Protein AF-A0A2M6WN94-F1 (afdb_monomer_lite)

Structure (mmCIF, N/CA/C/O backbone):
data_AF-A0A2M6WN94-F1
#
_entry.id   AF-A0A2M6WN94-F1
#
loop_
_atom_site.group_PDB
_atom_site.id
_atom_site.type_symbol
_atom_site.label_atom_id
_atom_site.label_alt_id
_atom_site.label_comp_id
_atom_site.label_asym_id
_atom_site.label_entity_id
_atom_site.label_seq_id
_atom_site.pdbx_PDB_ins_code
_atom_site.Cartn_x
_atom_site.Cartn_y
_atom_site.Cartn_z
_atom_site.occupancy
_atom_site.B_iso_or_equiv
_atom_site.auth_seq_id
_atom_site.auth_comp_id
_atom_site.auth_asym_id
_atom_site.auth_atom_id
_atom_site.pdbx_PDB_model_num
ATOM 1 N N . MET A 1 1 ? 0.236 12.995 32.485 1.00 38.12 1 MET A N 1
ATOM 2 C CA . MET A 1 1 ? -0.771 13.084 31.408 1.00 38.12 1 MET A CA 1
ATOM 3 C C . MET A 1 1 ? -1.121 11.662 31.013 1.00 38.12 1 MET A C 1
ATOM 5 O O . MET A 1 1 ? -0.239 10.952 30.550 1.00 38.12 1 MET A O 1
ATOM 9 N N . VAL A 1 2 ? -2.329 11.191 31.331 1.00 38.91 2 VAL A N 1
ATOM 10 C CA . VAL A 1 2 ? -2.727 9.808 31.032 1.00 38.91 2 VAL A CA 1
ATOM 11 C C . VAL A 1 2 ? -2.989 9.742 29.533 1.00 38.91 2 VAL A C 1
ATOM 13 O O . VAL A 1 2 ? -4.051 10.145 29.064 1.00 38.91 2 VAL A O 1
ATOM 16 N N . ILE A 1 3 ? -1.990 9.305 28.769 1.00 52.94 3 ILE A N 1
ATOM 17 C CA . ILE A 1 3 ? -2.221 8.779 27.424 1.00 52.94 3 ILE A CA 1
ATOM 18 C C . ILE A 1 3 ? -3.212 7.642 27.614 1.00 52.94 3 ILE A C 1
ATOM 20 O O . ILE A 1 3 ? -2.913 6.625 28.232 1.00 52.94 3 ILE A O 1
ATOM 24 N N . ASN A 1 4 ? -4.448 7.908 27.221 1.00 66.62 4 ASN A N 1
ATOM 25 C CA . ASN A 1 4 ? -5.568 7.012 27.395 1.00 66.62 4 ASN A CA 1
ATOM 26 C C . ASN A 1 4 ? -5.286 5.782 26.534 1.00 66.62 4 ASN A C 1
ATOM 28 O O . ASN A 1 4 ? -5.614 5.814 25.351 1.00 66.62 4 ASN A O 1
ATOM 32 N N . ASP A 1 5 ? -4.682 4.741 27.115 1.00 85.62 5 ASP A N 1
ATOM 33 C CA . ASP A 1 5 ? -4.256 3.539 26.392 1.00 85.62 5 ASP A CA 1
ATOM 34 C C . ASP A 1 5 ? -5.388 3.090 25.451 1.00 85.62 5 ASP A C 1
ATOM 36 O O . ASP A 1 5 ? -6.513 2.841 25.913 1.00 85.62 5 ASP A O 1
ATOM 40 N N . PRO A 1 6 ? -5.177 3.145 24.125 1.00 88.88 6 PRO A N 1
ATOM 41 C CA . PRO A 1 6 ? -6.219 2.813 23.172 1.00 88.88 6 PRO A CA 1
ATOM 42 C C . PRO A 1 6 ? -6.424 1.300 23.083 1.00 88.88 6 PRO A C 1
ATOM 44 O O . PRO A 1 6 ? -7.468 0.875 22.588 1.00 88.88 6 PRO A O 1
ATOM 47 N N . ILE A 1 7 ? -5.479 0.485 23.565 1.00 92.56 7 ILE A N 1
ATOM 48 C CA . ILE A 1 7 ? -5.559 -0.973 23.499 1.00 92.56 7 ILE A CA 1
ATOM 49 C C . ILE A 1 7 ? -6.814 -1.459 24.237 1.00 92.56 7 ILE A C 1
ATOM 51 O O . ILE A 1 7 ? -7.157 -1.016 25.329 1.00 92.56 7 ILE A O 1
ATOM 55 N N . GLY A 1 8 ? -7.555 -2.367 23.601 1.00 92.75 8 GLY A N 1
ATOM 56 C CA . GLY A 1 8 ? -8.806 -2.911 24.128 1.00 92.75 8 GLY A CA 1
ATOM 57 C C . GLY A 1 8 ? -10.039 -2.038 23.889 1.00 92.75 8 GLY A C 1
ATOM 58 O O . GLY A 1 8 ? -11.156 -2.558 23.955 1.00 92.75 8 GLY A O 1
ATOM 59 N N . LYS A 1 9 ? -9.874 -0.758 23.538 1.00 93.12 9 LYS A N 1
ATOM 60 C CA . LYS A 1 9 ? -11.000 0.121 23.202 1.00 93.12 9 LYS A CA 1
ATOM 61 C C . LYS A 1 9 ? -11.562 -0.210 21.821 1.00 93.12 9 LYS A C 1
ATOM 63 O O . LYS A 1 9 ? -10.890 -0.787 20.963 1.00 93.12 9 LYS A O 1
ATOM 68 N N . SER A 1 10 ? -12.831 0.141 21.625 1.00 93.31 10 SER A N 1
ATOM 69 C CA . SER A 1 10 ? -13.516 -0.026 20.345 1.00 93.31 10 SER A CA 1
ATOM 70 C C . SER A 1 10 ? -13.510 1.272 19.548 1.00 93.31 10 SER A C 1
ATOM 72 O O . SER A 1 10 ? -13.873 2.320 20.075 1.00 93.31 10 SER A O 1
ATOM 74 N N . ILE A 1 11 ? -13.173 1.176 18.268 1.00 91.88 11 ILE A N 1
ATOM 75 C CA . ILE A 1 11 ? -13.300 2.248 17.280 1.00 91.88 11 ILE A CA 1
ATOM 76 C C . ILE A 1 11 ? -14.331 1.847 16.226 1.00 91.88 11 ILE A C 1
ATOM 78 O O . ILE A 1 11 ? -14.539 0.660 15.966 1.00 91.88 11 ILE A O 1
ATOM 82 N N . THR A 1 12 ? -14.987 2.827 15.612 1.00 91.25 12 THR A N 1
ATOM 83 C CA . THR A 1 12 ? -15.940 2.575 14.523 1.00 91.25 12 THR A CA 1
ATOM 84 C C . THR A 1 12 ? -15.322 3.020 13.207 1.00 91.25 12 THR A C 1
ATOM 86 O O . THR A 1 12 ? -14.994 4.191 13.047 1.00 91.25 12 THR A O 1
ATOM 89 N N . LEU A 1 13 ? -15.180 2.091 12.263 1.00 89.25 13 LEU A N 1
ATOM 90 C CA . LEU A 1 13 ? -14.760 2.376 10.892 1.00 89.25 13 LEU A CA 1
ATOM 91 C C . LEU A 1 13 ? -15.968 2.180 9.973 1.00 89.25 13 LEU A C 1
ATOM 93 O O . LEU A 1 13 ? -16.509 1.074 9.861 1.00 89.25 13 LEU A O 1
ATOM 97 N N . ARG A 1 14 ? -16.417 3.264 9.330 1.00 86.06 14 ARG A N 1
ATOM 98 C CA . ARG A 1 14 ? -17.702 3.337 8.608 1.00 86.06 14 ARG A CA 1
ATOM 99 C C . ARG A 1 14 ? -18.878 2.883 9.489 1.00 86.06 14 A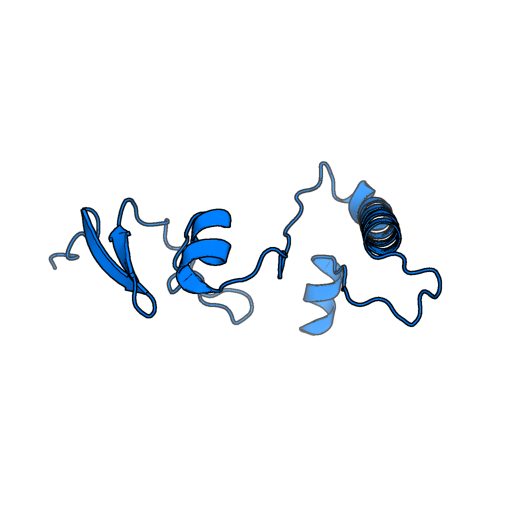RG A C 1
ATOM 101 O O . ARG A 1 14 ? -19.342 3.644 10.324 1.00 86.06 14 ARG A O 1
ATOM 108 N N . LYS A 1 15 ? -19.359 1.650 9.301 1.00 87.06 15 LYS A N 1
ATOM 109 C CA . LYS A 1 15 ? -20.499 1.055 10.027 1.00 87.06 15 LYS A CA 1
ATOM 110 C C . LYS A 1 15 ? -20.099 -0.135 10.911 1.00 87.06 15 LYS A C 1
ATOM 112 O O . LYS A 1 15 ? -20.961 -0.769 11.507 1.00 87.06 15 LYS A O 1
ATOM 117 N N . SER A 1 16 ? -18.806 -0.459 10.983 1.00 89.75 16 SER A N 1
ATOM 118 C CA . SER A 1 16 ? -18.291 -1.637 11.689 1.00 89.75 16 SER A CA 1
ATOM 119 C C . SER A 1 16 ? -17.456 -1.237 12.904 1.00 89.75 16 SER A C 1
ATOM 121 O O . SER A 1 16 ? -16.625 -0.333 12.821 1.00 89.75 16 SER A O 1
ATOM 123 N N . LYS A 1 17 ? -17.652 -1.931 14.031 1.00 93.31 17 LYS A N 1
ATOM 124 C CA . LYS A 1 17 ? -16.835 -1.764 15.242 1.00 93.31 17 LYS A CA 1
ATOM 125 C C . LYS A 1 17 ? -15.610 -2.676 15.202 1.00 93.31 17 LYS A C 1
ATOM 127 O O . LYS A 1 17 ? -15.726 -3.858 14.880 1.00 93.31 17 LYS A O 1
ATOM 132 N N . PHE A 1 18 ? -14.460 -2.132 15.582 1.00 93.81 18 PHE A N 1
ATOM 133 C CA . PHE A 1 18 ? -13.177 -2.825 15.674 1.00 93.81 18 PHE A CA 1
ATOM 134 C C . PHE A 1 18 ? -12.557 -2.595 17.043 1.00 93.81 18 PHE A C 1
ATOM 136 O O . PHE A 1 18 ? -12.669 -1.507 17.597 1.00 93.81 18 PHE A O 1
ATOM 143 N N . LYS A 1 19 ? -11.879 -3.610 17.576 1.00 94.81 19 LYS A N 1
ATOM 144 C CA . LYS A 1 19 ? -11.100 -3.502 18.810 1.00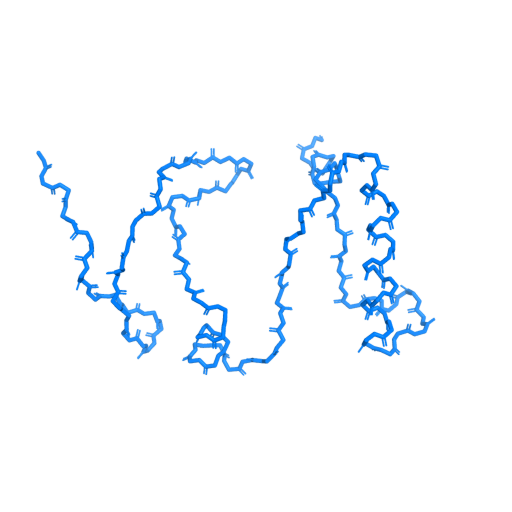 94.81 19 LYS A CA 1
ATOM 145 C C . LYS A 1 19 ? -9.649 -3.181 18.468 1.00 94.81 19 LYS A C 1
ATOM 147 O O . LYS A 1 19 ? -9.055 -3.856 17.628 1.00 94.81 19 LYS A O 1
ATOM 152 N N . VAL A 1 20 ? -9.076 -2.196 19.148 1.00 95.06 20 VAL A N 1
ATOM 153 C CA . VAL A 1 20 ? -7.648 -1.879 19.050 1.00 95.06 20 VAL A CA 1
ATOM 154 C C . VAL A 1 20 ? -6.847 -2.967 19.770 1.00 95.06 20 VAL A C 1
ATOM 156 O O . VAL A 1 20 ? -7.119 -3.279 20.931 1.00 95.06 20 VAL A O 1
ATOM 159 N N . ILE A 1 21 ? -5.871 -3.562 19.082 1.00 94.81 21 ILE A N 1
ATOM 160 C CA . ILE A 1 21 ? -5.021 -4.643 19.621 1.00 94.81 21 ILE A CA 1
ATOM 161 C C . ILE A 1 21 ? -3.562 -4.225 19.835 1.00 94.81 21 ILE A C 1
ATOM 163 O O . ILE A 1 21 ? -2.792 -4.989 20.404 1.00 94.81 21 ILE A O 1
ATOM 167 N N . GLY A 1 22 ? -3.180 -3.033 19.383 1.00 93.00 22 GLY A N 1
ATOM 168 C CA . GLY A 1 22 ? -1.822 -2.519 19.495 1.00 93.00 22 GLY A CA 1
ATOM 169 C C . GLY A 1 22 ? -1.713 -1.106 18.935 1.00 93.00 22 GLY A C 1
ATOM 170 O O . GLY A 1 22 ? -2.633 -0.621 18.274 1.00 93.00 22 GLY A O 1
ATOM 171 N N . VAL A 1 23 ? -0.580 -0.467 19.212 1.00 92.12 23 VAL A N 1
ATOM 172 C CA . 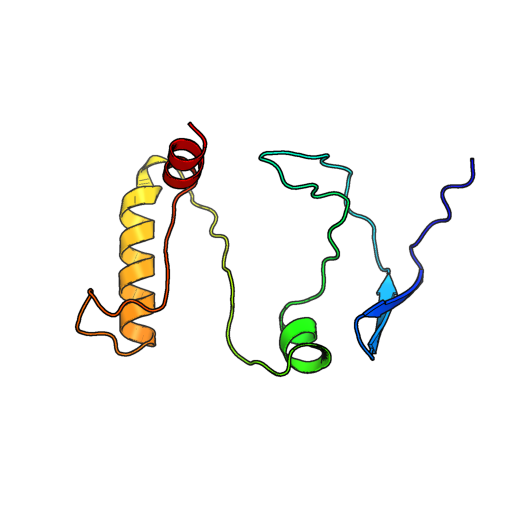VAL A 1 23 ? -0.231 0.875 18.735 1.00 92.12 23 VAL A CA 1
ATOM 173 C C . VAL A 1 23 ? 1.130 0.784 18.061 1.00 92.12 23 VAL A C 1
ATOM 175 O O . VAL A 1 23 ? 2.059 0.193 18.614 1.00 92.12 23 VAL A O 1
ATOM 178 N N . ALA A 1 24 ? 1.237 1.318 16.846 1.00 90.56 24 ALA A N 1
ATOM 179 C CA . ALA A 1 24 ? 2.508 1.379 16.139 1.00 90.56 24 ALA A CA 1
ATOM 180 C C . ALA A 1 24 ? 3.447 2.388 16.819 1.00 90.56 24 ALA A C 1
ATOM 182 O O . ALA A 1 24 ? 3.003 3.355 17.436 1.00 90.56 24 ALA A O 1
ATOM 183 N N . LYS A 1 25 ? 4.759 2.173 16.699 1.00 89.56 25 LYS A N 1
ATOM 184 C CA . LYS A 1 25 ? 5.739 3.170 17.137 1.00 89.56 25 LYS A CA 1
ATOM 185 C C . LYS A 1 25 ? 5.598 4.425 16.272 1.00 89.56 25 LYS A C 1
ATOM 187 O O . LYS A 1 25 ? 5.535 4.304 15.052 1.00 89.56 25 LYS A O 1
ATOM 192 N N . THR A 1 26 ? 5.631 5.591 16.913 1.00 86.94 26 THR A N 1
ATOM 193 C CA . THR A 1 26 ? 5.669 6.901 16.255 1.00 86.94 26 THR A CA 1
ATOM 194 C C . THR A 1 26 ? 6.778 6.945 15.208 1.00 86.94 26 THR A C 1
ATOM 196 O O . THR A 1 26 ? 7.936 6.613 15.500 1.00 86.94 26 THR A O 1
ATOM 199 N N . LYS A 1 27 ? 6.410 7.343 13.993 1.00 82.56 27 LYS A N 1
ATOM 200 C CA . LYS A 1 27 ? 7.312 7.507 12.852 1.00 82.56 27 LYS A CA 1
ATOM 201 C C . LYS A 1 27 ? 7.394 8.973 12.410 1.00 82.56 27 LYS A C 1
ATOM 203 O O . LYS A 1 27 ? 8.425 9.353 11.858 1.00 82.56 27 LYS A O 1
ATOM 208 N N . GLY A 1 28 ? 6.379 9.785 12.715 1.00 78.75 28 GLY A N 1
ATOM 209 C CA . GLY A 1 28 ? 6.293 11.191 12.332 1.00 78.75 28 GLY A CA 1
ATOM 210 C C . GLY A 1 28 ? 5.968 11.401 10.852 1.00 78.75 28 GLY A C 1
ATOM 211 O O . GLY A 1 28 ? 5.903 10.460 10.053 1.00 78.75 28 GLY A O 1
ATOM 212 N N . ALA A 1 29 ? 5.796 12.668 10.476 1.00 81.88 29 ALA A N 1
ATOM 213 C CA . ALA A 1 29 ? 5.547 13.053 9.097 1.00 81.88 29 ALA A CA 1
ATOM 214 C C . ALA A 1 29 ? 6.817 12.940 8.237 1.00 81.88 29 ALA A C 1
ATOM 216 O O . ALA A 1 29 ? 7.889 13.427 8.596 1.00 81.88 29 ALA A O 1
ATOM 217 N N . THR A 1 30 ? 6.715 12.294 7.079 1.00 75.69 30 THR A N 1
ATOM 218 C CA . THR A 1 30 ? 7.805 12.169 6.100 1.00 75.69 30 THR A CA 1
ATOM 219 C C . THR A 1 30 ? 7.218 12.217 4.695 1.00 75.69 30 THR A C 1
ATOM 221 O O . THR A 1 30 ? 6.180 11.613 4.441 1.00 75.69 30 THR A O 1
ATOM 224 N N . MET A 1 31 ? 7.879 12.923 3.769 1.00 71.94 31 MET A N 1
ATOM 225 C CA . MET A 1 31 ? 7.447 13.028 2.362 1.00 71.94 31 MET A CA 1
ATOM 226 C C . MET A 1 31 ? 5.997 13.535 2.215 1.00 71.94 31 MET A C 1
ATOM 228 O O . MET A 1 31 ? 5.241 13.049 1.381 1.00 71.94 31 MET A O 1
ATOM 232 N N . GLY A 1 32 ? 5.588 14.476 3.077 1.00 72.00 32 GLY A N 1
ATOM 233 C CA . GLY A 1 32 ? 4.234 15.044 3.086 1.00 72.00 32 GLY A CA 1
ATOM 234 C C . GLY A 1 32 ? 3.136 14.127 3.641 1.00 72.00 32 GLY A C 1
ATOM 235 O O . GLY A 1 32 ? 1.973 14.518 3.630 1.00 72.00 32 GLY A O 1
ATOM 236 N N . MET A 1 33 ? 3.477 12.933 4.139 1.00 77.81 33 MET A N 1
ATOM 237 C CA . MET A 1 33 ? 2.533 11.997 4.756 1.00 77.81 33 MET A CA 1
ATOM 238 C C . MET A 1 33 ? 2.803 11.865 6.252 1.00 77.81 33 MET A C 1
ATOM 240 O O . MET A 1 33 ? 3.939 11.605 6.649 1.00 77.81 33 MET A O 1
ATOM 244 N N . ASP A 1 34 ? 1.757 11.994 7.069 1.00 84.44 34 ASP A N 1
ATOM 245 C CA . ASP A 1 34 ? 1.819 11.687 8.497 1.00 84.44 34 ASP A CA 1
ATOM 246 C C . ASP A 1 34 ? 1.436 10.226 8.741 1.00 84.44 34 ASP A C 1
ATOM 248 O O . ASP A 1 34 ? 0.279 9.835 8.590 1.00 84.44 34 ASP A O 1
ATOM 252 N N . PHE A 1 35 ? 2.429 9.401 9.073 1.00 83.12 35 PHE A N 1
ATOM 253 C CA . PHE A 1 35 ? 2.222 7.976 9.325 1.00 83.12 35 PHE A CA 1
ATOM 254 C C . PHE A 1 35 ? 1.600 7.694 10.695 1.00 83.12 35 PHE A C 1
ATOM 256 O O . PHE A 1 35 ? 1.156 6.564 10.923 1.00 83.12 35 PHE A O 1
ATOM 263 N N . ASP A 1 36 ? 1.565 8.681 11.590 1.00 84.62 36 ASP A N 1
ATOM 264 C CA . ASP A 1 36 ? 1.038 8.507 12.942 1.00 84.62 36 ASP A CA 1
ATOM 265 C C . ASP A 1 36 ? -0.503 8.561 12.968 1.00 84.62 36 ASP A C 1
ATOM 267 O O . ASP A 1 36 ? -1.120 8.024 13.888 1.00 84.62 36 ASP A O 1
ATOM 271 N N . ASP A 1 37 ? -1.126 9.071 11.900 1.00 86.75 37 ASP A N 1
ATOM 272 C CA . ASP A 1 37 ? -2.584 9.121 11.716 1.00 86.75 37 ASP A CA 1
ATOM 273 C C . ASP A 1 37 ? -3.164 7.891 10.980 1.00 86.75 37 ASP A C 1
ATOM 275 O O . ASP A 1 37 ? -4.340 7.858 10.601 1.00 86.75 37 ASP A O 1
ATOM 279 N N . TYR A 1 38 ? -2.360 6.842 10.768 1.00 88.44 38 TYR A N 1
ATOM 280 C CA . TYR A 1 38 ? -2.776 5.643 10.033 1.00 88.44 38 TYR A CA 1
ATOM 281 C C . TYR A 1 38 ? -3.333 4.543 10.943 1.00 88.44 38 TYR A C 1
ATOM 283 O O . TYR A 1 38 ? -2.791 4.220 12.000 1.00 88.44 38 TYR A O 1
ATOM 291 N N . ILE A 1 39 ? -4.383 3.867 10.463 1.00 90.25 39 ILE A N 1
ATOM 292 C CA . ILE A 1 39 ? -4.949 2.667 11.091 1.00 90.25 39 ILE A CA 1
ATOM 293 C C . ILE A 1 39 ? -4.659 1.454 10.209 1.00 90.25 39 ILE A C 1
ATOM 295 O O . ILE A 1 39 ? -5.044 1.411 9.040 1.00 90.25 39 ILE A O 1
ATOM 299 N N . TYR A 1 40 ? -4.047 0.426 10.795 1.00 91.94 40 TYR A N 1
ATOM 300 C CA . TYR A 1 40 ? -3.774 -0.840 10.121 1.00 91.94 40 TYR A CA 1
ATOM 301 C C . TYR A 1 40 ? -4.848 -1.877 10.456 1.00 91.94 40 TYR A C 1
ATOM 303 O O . TYR A 1 40 ? -5.163 -2.128 11.619 1.00 91.94 40 TYR A O 1
ATOM 311 N N . VAL A 1 41 ? -5.398 -2.510 9.421 1.00 93.12 41 VAL A N 1
ATOM 312 C CA . VAL A 1 41 ? -6.410 -3.569 9.523 1.00 93.12 41 VAL A CA 1
ATOM 313 C C . VAL A 1 41 ? -6.020 -4.693 8.559 1.00 93.12 41 VAL A C 1
ATOM 315 O O . VAL A 1 41 ? -5.499 -4.398 7.482 1.00 93.12 41 VAL A O 1
ATOM 318 N N . PRO A 1 42 ? -6.272 -5.977 8.880 1.00 93.56 42 PRO A N 1
ATOM 319 C CA . PRO A 1 42 ? -6.016 -7.062 7.938 1.00 93.56 42 PRO A CA 1
ATOM 320 C C . PRO A 1 42 ? -6.720 -6.830 6.594 1.00 93.56 42 PRO A C 1
ATOM 322 O O . PRO A 1 42 ? -7.921 -6.550 6.560 1.00 93.56 42 PRO A O 1
ATOM 325 N N . VAL A 1 43 ? -5.991 -7.002 5.487 1.00 94.12 43 VAL A N 1
ATOM 326 C CA . VAL A 1 43 ? -6.464 -6.667 4.129 1.00 94.12 43 VAL A CA 1
ATOM 327 C C . VAL A 1 43 ? -7.808 -7.314 3.784 1.00 94.12 43 VAL A C 1
ATOM 329 O O . VAL A 1 43 ? -8.736 -6.630 3.359 1.00 94.12 43 VAL A O 1
ATOM 332 N N . ARG A 1 44 ? -7.976 -8.608 4.090 1.00 94.31 44 ARG A N 1
ATOM 333 C CA . ARG A 1 44 ? -9.230 -9.341 3.841 1.00 94.31 44 ARG A CA 1
ATOM 334 C C . ARG A 1 44 ? -10.410 -8.768 4.627 1.00 94.31 44 ARG A C 1
ATOM 336 O O . ARG A 1 44 ? -11.544 -8.817 4.157 1.00 94.31 44 ARG A O 1
ATOM 343 N N . THR A 1 45 ? -10.159 -8.238 5.823 1.00 93.38 45 THR A N 1
ATOM 344 C CA . THR A 1 45 ? -11.189 -7.614 6.660 1.00 93.38 45 THR A CA 1
ATOM 345 C C . THR A 1 45 ? -11.635 -6.287 6.060 1.00 93.38 45 THR A C 1
ATOM 347 O O . THR A 1 45 ? -12.838 -6.046 5.965 1.00 93.38 45 THR A O 1
ATOM 350 N N . LEU A 1 46 ? -10.688 -5.458 5.614 1.00 92.56 46 LEU A N 1
ATOM 351 C CA . LEU A 1 46 ? -10.976 -4.192 4.940 1.00 92.56 46 LEU A CA 1
ATOM 352 C C . LEU A 1 46 ? -11.768 -4.428 3.641 1.00 92.56 46 LEU A C 1
ATOM 354 O O . LEU A 1 46 ? -12.852 -3.866 3.473 1.00 92.56 46 LEU A O 1
ATOM 358 N N . GLN A 1 47 ? -11.284 -5.331 2.785 1.00 94.19 47 GLN A N 1
ATOM 359 C CA . GLN A 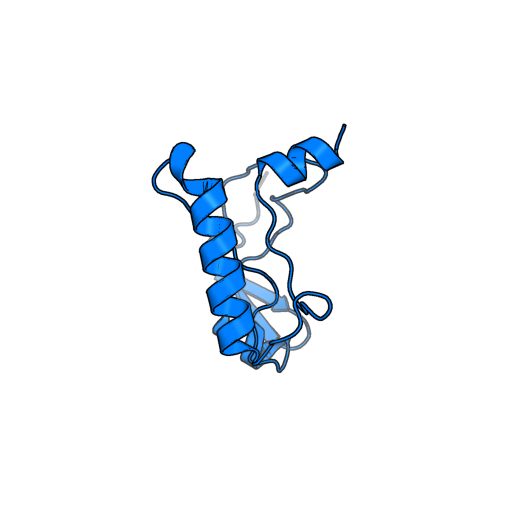1 47 ? -11.928 -5.719 1.528 1.00 94.19 47 GLN A CA 1
ATOM 360 C C . GLN A 1 47 ? -13.372 -6.191 1.741 1.00 94.19 47 GLN A C 1
ATOM 362 O O . GLN A 1 47 ? -14.301 -5.596 1.201 1.00 94.19 47 GLN A O 1
ATOM 367 N N . LYS A 1 48 ? -13.585 -7.200 2.597 1.00 92.25 48 LYS A N 1
ATOM 368 C CA . LYS A 1 48 ? -14.901 -7.846 2.738 1.00 92.25 48 LYS A CA 1
ATOM 369 C C . LYS A 1 48 ? -15.891 -7.083 3.614 1.00 92.25 48 LYS A C 1
ATOM 371 O O . LYS A 1 48 ? -17.079 -7.086 3.315 1.00 92.25 48 LYS A O 1
ATOM 376 N N . ARG A 1 49 ? -15.447 -6.480 4.725 1.00 91.44 49 ARG A N 1
ATOM 377 C CA . ARG A 1 49 ? -16.366 -5.872 5.712 1.00 91.44 49 ARG A CA 1
ATOM 378 C C . ARG A 1 49 ? -16.574 -4.375 5.531 1.00 91.44 49 ARG A C 1
ATOM 380 O O . ARG A 1 49 ? -17.554 -3.847 6.050 1.00 91.44 49 ARG A O 1
ATOM 387 N N . ILE A 1 50 ? -15.649 -3.682 4.868 1.00 91.06 50 ILE A N 1
ATOM 388 C CA . ILE A 1 50 ? -15.673 -2.216 4.785 1.00 91.06 50 ILE A CA 1
ATOM 389 C C . ILE A 1 50 ? -15.862 -1.744 3.345 1.00 91.06 50 ILE A C 1
ATOM 391 O O . ILE A 1 50 ? -16.664 -0.836 3.116 1.00 91.06 50 ILE A O 1
ATOM 395 N N . MET A 1 51 ? -15.119 -2.317 2.396 1.00 91.81 51 MET A N 1
ATOM 396 C CA . MET A 1 51 ? -15.062 -1.824 1.017 1.00 91.81 51 MET A CA 1
ATOM 397 C C . MET A 1 51 ? -16.000 -2.551 0.051 1.00 91.81 51 MET A C 1
ATOM 399 O O . MET A 1 51 ? -16.511 -1.907 -0.855 1.00 91.81 51 MET A O 1
ATOM 403 N N . GLY A 1 52 ? -16.248 -3.846 0.253 1.00 92.56 52 GLY A N 1
ATOM 404 C CA . GLY A 1 52 ? -17.033 -4.663 -0.676 1.00 92.56 52 GLY A CA 1
ATOM 405 C C . GLY A 1 52 ? -16.305 -4.945 -1.992 1.00 92.56 52 GLY A C 1
ATOM 406 O O . GLY A 1 52 ? -16.955 -5.038 -3.024 1.00 92.56 52 GLY A O 1
ATOM 407 N N . ILE A 1 53 ? -14.974 -5.045 -1.955 1.00 94.88 53 ILE A N 1
ATOM 408 C CA . ILE A 1 53 ? -14.129 -5.329 -3.125 1.00 94.88 53 ILE A CA 1
ATOM 409 C C . ILE A 1 53 ? -13.331 -6.617 -2.913 1.00 94.88 53 ILE A C 1
ATOM 411 O O . ILE A 1 53 ? -13.144 -7.053 -1.774 1.00 94.88 53 ILE A O 1
ATOM 415 N N . ASP A 1 54 ? -12.811 -7.186 -3.994 1.00 94.12 54 ASP A N 1
ATOM 416 C CA . ASP A 1 54 ? -11.977 -8.393 -4.009 1.00 94.12 54 ASP A CA 1
ATOM 417 C C . ASP A 1 54 ? -10.588 -8.190 -4.648 1.00 94.12 54 ASP A C 1
ATOM 419 O O . ASP A 1 54 ? -9.762 -9.099 -4.607 1.00 94.12 54 ASP A O 1
ATOM 423 N N . TYR A 1 55 ? -10.279 -6.983 -5.129 1.00 92.81 55 TYR A N 1
ATOM 424 C CA . TYR A 1 55 ? -8.980 -6.607 -5.696 1.00 92.81 55 TYR A CA 1
ATOM 425 C C . TYR A 1 55 ? -8.110 -5.796 -4.717 1.00 92.81 55 TYR A C 1
ATOM 427 O O . TYR A 1 55 ? -8.574 -5.301 -3.681 1.00 92.81 55 TYR A O 1
ATOM 435 N N . LEU A 1 56 ? -6.817 -5.671 -5.030 1.00 93.06 56 LEU A N 1
ATOM 436 C CA . LEU A 1 56 ? -5.853 -4.864 -4.275 1.00 93.06 56 LEU A CA 1
ATOM 437 C C . LEU A 1 56 ? -5.681 -3.495 -4.938 1.00 93.06 56 LEU A C 1
ATOM 439 O O . LEU A 1 56 ? -5.495 -3.413 -6.143 1.00 93.06 56 LEU A O 1
ATOM 443 N N . MET A 1 57 ? -5.708 -2.421 -4.144 1.00 90.88 57 MET A N 1
ATOM 444 C CA . MET A 1 57 ? -5.483 -1.059 -4.657 1.00 90.88 57 MET A CA 1
ATOM 445 C C . MET A 1 57 ? -4.002 -0.675 -4.708 1.00 90.88 57 MET A C 1
ATOM 447 O O . MET A 1 57 ? -3.605 0.159 -5.513 1.00 90.88 57 MET A O 1
ATOM 451 N N . TYR A 1 58 ? -3.190 -1.234 -3.811 1.00 90.31 58 TYR A N 1
ATOM 452 C CA . TYR A 1 58 ? -1.781 -0.886 -3.684 1.00 90.31 58 TYR A CA 1
ATOM 453 C C . TYR A 1 58 ? -0.990 -2.058 -3.110 1.00 90.31 58 TYR A C 1
ATOM 455 O O . TYR A 1 58 ? -1.479 -2.779 -2.236 1.00 90.31 58 TYR A O 1
ATOM 463 N N . MET A 1 59 ? 0.237 -2.231 -3.596 1.00 92.25 59 MET A N 1
ATOM 464 C CA . MET A 1 59 ? 1.165 -3.262 -3.144 1.00 92.25 59 MET A CA 1
ATOM 465 C C . MET A 1 59 ? 2.551 -2.653 -2.957 1.00 92.25 59 MET A C 1
ATOM 467 O O . MET A 1 59 ? 3.060 -1.966 -3.840 1.00 92.25 59 MET A O 1
ATOM 471 N N . VAL A 1 60 ? 3.169 -2.940 -1.813 1.00 90.94 60 VAL A N 1
ATOM 472 C CA . VAL A 1 60 ? 4.556 -2.565 -1.523 1.00 90.94 60 VAL A CA 1
ATOM 473 C C . VAL A 1 60 ? 5.400 -3.824 -1.557 1.00 90.94 60 VAL A C 1
ATOM 475 O O . VAL A 1 60 ? 5.090 -4.796 -0.869 1.00 90.94 60 VAL A O 1
ATOM 478 N N . HIS A 1 61 ? 6.477 -3.788 -2.333 1.00 91.12 61 HIS A N 1
ATOM 479 C CA . HIS A 1 61 ? 7.400 -4.903 -2.486 1.00 91.12 61 HIS A CA 1
ATOM 480 C C . HIS A 1 61 ? 8.733 -4.562 -1.826 1.00 91.12 61 HIS A C 1
ATOM 482 O O . HIS A 1 61 ? 9.221 -3.436 -1.930 1.00 91.12 61 HIS A O 1
ATOM 488 N N . GLN A 1 62 ? 9.317 -5.542 -1.140 1.00 90.12 62 GLN A N 1
ATOM 489 C CA . GLN A 1 62 ? 10.667 -5.446 -0.601 1.00 90.12 62 GLN A CA 1
ATOM 490 C C . GLN A 1 62 ? 11.611 -6.273 -1.470 1.00 90.12 62 GLN A C 1
ATOM 492 O O . GLN A 1 62 ? 11.315 -7.417 -1.810 1.00 90.12 62 GLN A O 1
ATOM 497 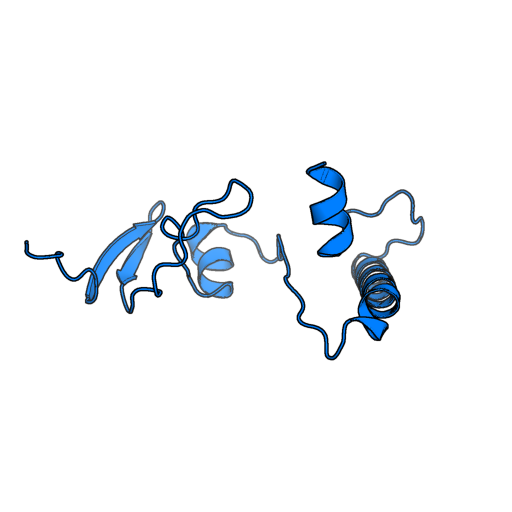N N . PHE A 1 63 ? 12.761 -5.693 -1.798 1.00 87.88 63 PHE A N 1
ATOM 498 C CA . PHE A 1 63 ? 13.753 -6.302 -2.677 1.00 87.88 63 PHE A CA 1
ATOM 499 C C . PHE A 1 63 ? 14.956 -6.803 -1.881 1.00 87.88 63 PHE A C 1
ATOM 501 O O . PHE A 1 63 ? 15.261 -6.293 -0.801 1.00 87.88 63 PHE A O 1
ATOM 508 N N . ARG A 1 64 ? 15.659 -7.796 -2.436 1.00 89.25 64 ARG A N 1
ATOM 509 C CA . ARG A 1 64 ? 16.879 -8.356 -1.830 1.00 89.25 64 ARG A CA 1
ATOM 510 C C . ARG A 1 64 ? 18.054 -7.377 -1.870 1.00 89.25 64 ARG A C 1
ATOM 512 O O . ARG A 1 64 ? 18.861 -7.360 -0.949 1.00 89.25 64 ARG A O 1
ATOM 519 N N . SER A 1 65 ? 18.151 -6.578 -2.930 1.00 91.75 65 SER A N 1
ATOM 520 C CA . SER A 1 65 ? 19.187 -5.561 -3.120 1.00 91.75 65 SER A CA 1
ATOM 521 C C . SER A 1 65 ? 18.691 -4.450 -4.048 1.00 91.75 65 SER A C 1
ATOM 523 O O . SER A 1 65 ? 17.721 -4.626 -4.783 1.00 91.75 65 SER A O 1
ATOM 525 N N . ALA A 1 66 ? 19.380 -3.306 -4.047 1.00 88.56 66 ALA A N 1
ATOM 526 C CA . ALA A 1 66 ? 19.081 -2.204 -4.964 1.00 88.56 66 ALA A CA 1
ATOM 527 C C . ALA A 1 66 ? 19.368 -2.562 -6.437 1.00 88.56 66 ALA A C 1
ATOM 529 O O . ALA A 1 66 ? 18.708 -2.053 -7.335 1.00 88.56 66 ALA A O 1
ATOM 530 N N . SER A 1 67 ? 20.314 -3.473 -6.687 1.00 92.12 67 SER A N 1
ATOM 531 C CA . SER A 1 67 ? 20.740 -3.852 -8.039 1.00 92.12 67 SER A CA 1
ATOM 532 C C . SER A 1 67 ? 19.674 -4.593 -8.849 1.00 92.12 67 SER A C 1
ATOM 534 O O . SER A 1 67 ? 19.797 -4.648 -10.062 1.00 92.12 67 SER A O 1
ATOM 536 N N . VAL A 1 68 ? 18.652 -5.166 -8.201 1.00 94.12 68 VAL A N 1
ATOM 537 C CA . VAL A 1 68 ? 17.594 -5.949 -8.873 1.00 94.12 68 VAL A CA 1
ATOM 538 C C . VAL A 1 68 ? 16.286 -5.174 -9.048 1.00 94.12 68 VAL A C 1
ATOM 540 O O . VAL A 1 68 ? 15.307 -5.729 -9.538 1.00 94.12 68 VAL A O 1
ATOM 543 N N . VAL A 1 69 ? 16.226 -3.910 -8.614 1.00 92.62 69 VAL A N 1
ATOM 544 C CA . VAL A 1 69 ? 14.966 -3.149 -8.550 1.00 92.62 69 VAL A CA 1
ATOM 545 C C . VAL A 1 69 ? 14.360 -2.925 -9.936 1.00 92.62 69 VAL A C 1
ATOM 547 O O . VAL A 1 69 ? 13.160 -3.129 -10.096 1.00 92.62 69 VAL A O 1
ATOM 550 N N . ALA A 1 70 ? 15.173 -2.537 -10.923 1.00 91.75 70 ALA A N 1
ATOM 551 C CA . ALA A 1 70 ? 14.698 -2.272 -12.283 1.00 91.75 70 ALA A CA 1
ATOM 552 C C . ALA A 1 70 ? 14.140 -3.543 -12.945 1.00 91.75 70 ALA A C 1
ATOM 554 O O . ALA A 1 70 ? 13.001 -3.539 -13.407 1.00 91.75 70 ALA A O 1
ATOM 555 N N . ASP A 1 71 ? 14.895 -4.643 -12.893 1.00 93.69 71 ASP A N 1
ATOM 556 C CA . ASP A 1 71 ? 14.477 -5.929 -13.462 1.00 93.69 71 ASP A CA 1
ATOM 557 C C . ASP A 1 71 ? 13.204 -6.449 -12.781 1.00 93.69 71 ASP A C 1
ATOM 559 O O . ASP A 1 71 ? 12.239 -6.819 -13.446 1.00 93.69 71 ASP A O 1
ATOM 563 N N . THR A 1 72 ? 13.144 -6.378 -11.445 1.00 94.38 72 THR A N 1
ATOM 564 C CA . THR A 1 72 ? 11.956 -6.814 -10.694 1.00 94.38 72 THR A CA 1
ATOM 565 C C . THR A 1 72 ? 10.731 -5.958 -11.035 1.00 94.38 72 THR A C 1
ATOM 567 O O . THR A 1 72 ? 9.614 -6.468 -11.081 1.00 94.38 72 THR A O 1
ATOM 570 N N . ALA A 1 73 ? 10.903 -4.653 -11.273 1.00 94.25 73 ALA A N 1
ATOM 571 C CA . ALA A 1 73 ? 9.796 -3.786 -11.665 1.00 94.25 73 ALA A CA 1
ATOM 572 C C . ALA A 1 73 ? 9.206 -4.202 -13.023 1.00 94.25 73 ALA A C 1
ATOM 574 O O . ALA A 1 73 ? 7.981 -4.235 -13.159 1.00 94.25 73 ALA A O 1
ATOM 575 N N . GLU A 1 74 ? 10.043 -4.563 -13.999 1.00 95.12 74 GLU A N 1
ATOM 576 C CA . GLU A 1 74 ? 9.581 -5.076 -15.295 1.00 95.12 74 GLU A CA 1
ATOM 577 C C . GLU A 1 74 ? 8.918 -6.453 -15.174 1.00 95.12 74 GLU A C 1
ATOM 579 O O . GLU A 1 74 ? 7.859 -6.673 -15.767 1.00 95.12 74 GLU A O 1
ATOM 584 N N . GLU A 1 75 ? 9.453 -7.349 -14.340 1.00 95.62 75 GLU A N 1
ATOM 585 C CA . GLU A 1 75 ? 8.814 -8.640 -14.051 1.00 95.62 75 GLU A CA 1
ATOM 586 C C . GLU A 1 75 ? 7.422 -8.465 -13.428 1.00 95.62 75 GLU A C 1
ATOM 588 O O . GLU A 1 75 ? 6.467 -9.128 -13.839 1.00 95.62 75 GLU A O 1
ATOM 593 N N . ILE A 1 76 ? 7.266 -7.530 -12.483 1.00 95.94 76 ILE A N 1
ATOM 594 C CA . ILE A 1 76 ? 5.958 -7.214 -11.893 1.00 95.94 76 ILE A CA 1
ATOM 595 C C . ILE A 1 76 ? 4.994 -6.706 -12.972 1.00 95.94 76 ILE A C 1
ATOM 597 O O . ILE A 1 76 ? 3.852 -7.165 -13.017 1.00 95.94 76 ILE A O 1
ATOM 601 N N . LYS A 1 77 ? 5.429 -5.799 -13.862 1.00 96.75 77 LYS A N 1
ATOM 602 C CA . LYS A 1 77 ? 4.585 -5.316 -14.973 1.00 96.75 77 LYS A CA 1
ATOM 603 C C . LYS A 1 77 ? 4.151 -6.466 -15.881 1.00 96.75 77 LYS A C 1
ATOM 605 O O . LYS A 1 77 ? 2.983 -6.533 -16.254 1.00 96.75 77 LYS A O 1
ATOM 610 N N . TYR A 1 78 ? 5.064 -7.377 -16.211 1.00 97.19 78 TYR A N 1
ATOM 611 C CA . TYR A 1 78 ? 4.761 -8.547 -17.034 1.00 97.19 78 TYR A CA 1
ATOM 612 C C . TYR A 1 78 ? 3.713 -9.460 -16.379 1.00 97.19 78 TYR A C 1
ATOM 614 O O . TYR A 1 78 ? 2.727 -9.832 -17.020 1.00 97.19 78 TYR A O 1
ATOM 622 N N . VAL A 1 79 ? 3.885 -9.779 -15.091 1.00 97.19 79 VAL A N 1
ATOM 623 C CA . VAL A 1 79 ? 2.934 -10.616 -14.341 1.00 97.19 79 VAL A CA 1
ATOM 624 C C . VAL A 1 79 ? 1.564 -9.945 -14.250 1.00 97.19 79 VAL A C 1
ATOM 626 O O . VAL A 1 79 ? 0.551 -10.606 -14.469 1.00 97.19 79 VAL A O 1
ATOM 629 N N . LEU A 1 80 ? 1.513 -8.642 -13.965 1.00 96.94 80 LEU A N 1
ATOM 630 C CA . LEU A 1 80 ? 0.253 -7.900 -13.884 1.00 96.94 80 LEU A CA 1
ATOM 631 C C . LEU A 1 80 ? -0.473 -7.847 -15.231 1.00 96.94 80 LEU A C 1
ATOM 633 O O . LEU A 1 80 ? -1.652 -8.181 -15.277 1.00 96.94 80 LEU A O 1
ATOM 637 N N . ARG A 1 81 ? 0.226 -7.541 -16.334 1.00 98.00 81 ARG A N 1
ATOM 638 C CA . ARG A 1 81 ? -0.365 -7.587 -17.686 1.00 98.00 81 ARG A CA 1
ATOM 639 C C . ARG A 1 81 ? -0.924 -8.962 -18.013 1.00 98.00 81 ARG A C 1
ATOM 641 O O . ARG A 1 81 ? -2.039 -9.052 -18.509 1.00 98.00 81 ARG A O 1
ATOM 648 N N . THR A 1 82 ? -0.171 -10.017 -17.700 1.00 97.94 82 THR A N 1
ATOM 649 C CA . THR A 1 82 ? -0.605 -11.402 -17.928 1.00 97.94 82 THR A CA 1
ATOM 650 C C . THR A 1 82 ? -1.864 -11.720 -17.124 1.00 97.94 82 THR A C 1
ATOM 652 O O . THR A 1 82 ? -2.815 -12.261 -17.669 1.00 97.94 82 THR A O 1
ATOM 655 N N . ASN A 1 83 ? -1.903 -11.348 -15.843 1.00 96.81 83 ASN A N 1
ATOM 656 C CA . ASN A 1 83 ? -3.059 -11.596 -14.979 1.00 96.81 83 ASN A CA 1
ATOM 657 C C . ASN A 1 83 ? -4.293 -10.761 -15.355 1.00 96.81 83 ASN A C 1
ATOM 659 O O . ASN A 1 83 ? -5.401 -11.123 -14.970 1.00 96.81 83 ASN A O 1
ATOM 663 N N . HIS A 1 84 ? -4.099 -9.626 -16.028 1.00 96.50 84 HIS A N 1
ATOM 664 C CA . HIS A 1 84 ? -5.159 -8.704 -16.440 1.00 96.50 84 HIS A CA 1
ATOM 665 C C . HIS A 1 84 ? -5.520 -8.858 -17.933 1.00 96.50 84 HIS A C 1
ATOM 667 O O . HIS A 1 84 ? -6.278 -8.047 -18.461 1.00 96.50 84 HIS A O 1
ATOM 673 N N . ASP A 1 85 ? -4.967 -9.864 -18.624 1.00 97.69 85 ASP A N 1
ATOM 674 C CA . ASP A 1 85 ? -5.152 -10.112 -20.063 1.00 97.69 85 ASP A CA 1
ATOM 675 C C . ASP A 1 85 ? -4.826 -8.894 -20.965 1.00 97.69 85 ASP A C 1
ATOM 677 O O . ASP A 1 85 ? -5.463 -8.647 -21.993 1.00 97.69 85 ASP A O 1
ATOM 681 N N . ILE A 1 86 ? -3.802 -8.114 -20.600 1.00 98.00 86 ILE A N 1
ATOM 682 C CA . ILE A 1 86 ? -3.381 -6.907 -21.329 1.00 98.00 86 ILE A CA 1
ATOM 683 C C . ILE A 1 86 ? -2.305 -7.263 -22.360 1.00 98.00 86 ILE A C 1
ATOM 685 O O . ILE A 1 86 ? -1.156 -7.536 -22.016 1.00 98.00 86 ILE A O 1
ATOM 689 N N . THR A 1 87 ? -2.654 -7.191 -23.647 1.00 95.88 87 THR A N 1
ATOM 690 C CA . THR A 1 87 ? -1.702 -7.386 -24.760 1.00 95.88 87 THR A CA 1
ATOM 691 C C . THR A 1 87 ? -1.152 -6.077 -25.330 1.00 95.88 87 THR A C 1
ATOM 693 O O . THR A 1 87 ? -0.094 -6.064 -25.952 1.00 95.88 87 THR A O 1
ATOM 696 N N . ASP A 1 88 ? -1.880 -4.973 -25.155 1.00 96.25 88 ASP A N 1
ATOM 697 C CA . ASP A 1 88 ? -1.490 -3.632 -25.596 1.00 96.25 88 ASP A CA 1
ATOM 698 C C . ASP A 1 88 ? -0.976 -2.839 -24.393 1.00 96.25 88 ASP A C 1
ATOM 700 O O . ASP A 1 88 ? -1.756 -2.429 -23.535 1.00 96.25 88 ASP A O 1
ATOM 704 N N . HIS A 1 89 ? 0.337 -2.608 -24.339 1.00 94.31 89 HIS A N 1
ATOM 705 C CA . HIS A 1 89 ? 0.995 -1.941 -23.209 1.00 94.31 89 HIS A CA 1
ATOM 706 C C . HIS A 1 89 ? 0.507 -0.501 -22.974 1.00 94.31 89 HIS A C 1
ATOM 708 O O . HIS A 1 89 ? 0.721 0.047 -21.896 1.00 94.31 89 HIS A O 1
ATOM 714 N N . SER A 1 90 ? -0.145 0.138 -23.954 1.00 95.00 90 SER A N 1
ATOM 715 C CA . SER A 1 90 ? -0.735 1.472 -23.763 1.00 95.00 90 SER A CA 1
ATOM 716 C C . SER A 1 90 ? -2.003 1.457 -22.898 1.00 95.00 90 SER A C 1
ATOM 718 O O . SER A 1 90 ? -2.478 2.516 -22.488 1.00 95.00 90 SER A O 1
ATOM 720 N N . LYS A 1 91 ? -2.538 0.264 -22.607 1.00 96.25 91 LYS A N 1
ATOM 721 C CA . LYS A 1 91 ? -3.761 0.040 -21.827 1.00 96.25 91 LYS A CA 1
ATOM 722 C C . LYS A 1 91 ? -3.494 -0.495 -20.422 1.00 96.25 91 LYS A C 1
ATOM 724 O O . LYS A 1 91 ? -4.410 -1.038 -19.812 1.00 96.25 91 LYS A O 1
ATOM 729 N N . ASP A 1 92 ? -2.269 -0.357 -19.918 1.00 96.94 92 ASP A N 1
ATOM 730 C CA . ASP A 1 92 ? -1.948 -0.708 -18.535 1.00 96.94 92 ASP A CA 1
ATOM 731 C C . ASP A 1 92 ? -2.915 0.006 -17.571 1.00 96.94 92 ASP A C 1
ATOM 733 O O . ASP A 1 92 ? -3.003 1.236 -17.542 1.00 96.94 92 ASP A O 1
ATOM 737 N N . ASP A 1 93 ? -3.636 -0.773 -16.768 1.00 95.88 93 ASP A N 1
ATOM 738 C CA . ASP A 1 93 ? -4.575 -0.295 -15.744 1.00 95.88 93 ASP A CA 1
ATOM 739 C C . ASP A 1 93 ? -3.928 -0.194 -14.349 1.00 95.88 93 ASP A C 1
ATOM 741 O O . ASP A 1 93 ? -4.579 0.125 -13.352 1.00 95.88 93 ASP A O 1
ATOM 745 N N . PHE A 1 94 ? -2.620 -0.433 -14.280 1.00 96.44 94 PHE A N 1
ATOM 746 C CA . PHE A 1 94 ? -1.809 -0.383 -13.075 1.00 96.44 94 PHE A CA 1
ATOM 747 C C . PHE A 1 94 ? -0.562 0.480 -13.299 1.00 96.44 94 PHE A C 1
ATOM 749 O O . PHE A 1 94 ? -0.163 0.789 -14.421 1.00 96.44 94 PHE A O 1
ATOM 756 N N . ARG A 1 95 ? 0.108 0.850 -12.204 1.00 94.12 95 ARG A N 1
ATOM 757 C CA . ARG A 1 95 ? 1.401 1.538 -12.251 1.00 94.12 95 ARG A CA 1
ATOM 758 C C . ARG A 1 95 ? 2.391 0.872 -11.310 1.00 94.12 95 ARG A C 1
ATOM 760 O O . ARG A 1 95 ? 2.093 0.662 -10.137 1.00 94.12 95 ARG A O 1
ATOM 767 N N . VAL A 1 96 ? 3.592 0.614 -11.818 1.00 94.25 96 VAL A N 1
ATOM 768 C CA . VAL A 1 96 ? 4.745 0.189 -11.019 1.00 94.25 96 VAL A CA 1
ATOM 769 C C . VAL A 1 96 ? 5.719 1.359 -10.950 1.00 94.25 96 VAL A C 1
ATOM 771 O O . VAL A 1 96 ? 6.205 1.813 -11.983 1.00 94.25 96 VAL A O 1
ATOM 774 N N . SER A 1 97 ? 5.971 1.850 -9.738 1.00 91.19 97 SER A N 1
ATOM 775 C CA . SER A 1 97 ? 6.920 2.934 -9.468 1.00 91.19 97 SER A CA 1
ATOM 776 C C . SER A 1 97 ? 7.958 2.451 -8.462 1.00 91.19 97 SER A C 1
ATOM 778 O O . SER A 1 97 ? 7.613 1.779 -7.485 1.00 91.19 97 SER A O 1
ATOM 780 N N . THR A 1 98 ? 9.216 2.820 -8.673 1.00 90.69 98 THR A N 1
ATOM 781 C CA . THR A 1 98 ? 10.288 2.590 -7.701 1.00 90.69 98 THR A CA 1
ATOM 782 C C . THR A 1 98 ? 10.368 3.744 -6.699 1.00 90.69 98 THR A C 1
ATOM 784 O O . THR A 1 98 ? 9.806 4.821 -6.912 1.00 90.69 98 THR A O 1
ATOM 787 N N . MET A 1 99 ? 11.090 3.543 -5.592 1.00 82.06 99 MET A N 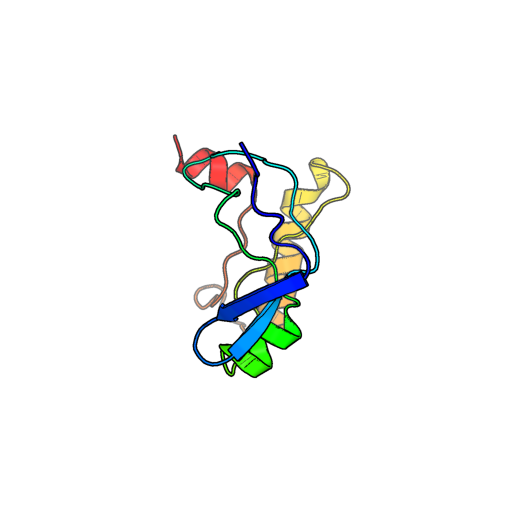1
ATOM 788 C CA . MET A 1 99 ? 11.358 4.637 -4.651 1.00 82.06 99 MET A CA 1
ATOM 789 C C . MET A 1 99 ? 12.159 5.765 -5.322 1.00 82.06 99 MET A C 1
ATOM 791 O O . MET A 1 99 ? 11.925 6.933 -5.033 1.00 82.06 99 MET A O 1
ATOM 795 N N . GLU A 1 100 ? 13.062 5.431 -6.249 1.00 83.88 100 GLU A N 1
ATOM 796 C CA . GLU A 1 100 ? 13.823 6.422 -7.014 1.00 83.88 100 GLU A CA 1
ATOM 797 C C . GLU A 1 100 ? 12.903 7.297 -7.882 1.00 83.88 100 GLU A C 1
ATOM 799 O O . GLU A 1 100 ? 13.035 8.521 -7.870 1.00 83.88 100 GLU A O 1
ATOM 804 N N . ASP A 1 101 ? 11.921 6.698 -8.565 1.00 84.56 101 ASP A N 1
ATOM 805 C CA . ASP A 1 101 ? 10.933 7.441 -9.366 1.00 84.56 101 ASP A CA 1
ATOM 806 C C . ASP A 1 101 ? 10.102 8.395 -8.500 1.00 84.56 101 ASP A C 1
ATOM 808 O O . ASP A 1 101 ? 9.810 9.530 -8.889 1.00 84.56 101 ASP A O 1
ATOM 812 N N . MET A 1 102 ? 9.741 7.939 -7.298 1.00 79.88 102 MET A N 1
ATOM 813 C CA . MET A 1 102 ? 9.002 8.744 -6.329 1.00 79.88 102 MET A CA 1
ATOM 814 C C . MET A 1 102 ? 9.820 9.952 -5.858 1.00 79.88 102 MET A C 1
ATOM 816 O O . MET A 1 102 ? 9.285 11.056 -5.789 1.00 79.88 102 MET A O 1
ATOM 820 N N . MET A 1 103 ? 11.114 9.761 -5.585 1.00 79.56 103 MET A N 1
ATOM 821 C CA . MET A 1 103 ? 12.023 10.842 -5.184 1.00 79.56 103 MET A CA 1
ATOM 822 C C . MET A 1 103 ? 12.195 11.883 -6.296 1.00 79.56 103 MET A C 1
ATOM 824 O O . MET A 1 103 ? 12.148 13.075 -6.011 1.00 79.56 103 MET A O 1
ATOM 828 N N . LYS A 1 104 ? 12.329 11.452 -7.559 1.00 81.06 104 LYS A N 1
ATOM 829 C CA . LYS A 1 104 ? 12.455 12.357 -8.719 1.00 81.06 104 LYS A CA 1
ATOM 830 C C . LYS A 1 104 ? 11.223 13.232 -8.946 1.00 81.06 104 LYS A C 1
ATOM 832 O O . LYS A 1 104 ? 11.345 14.304 -9.513 1.00 81.06 104 LYS A O 1
ATOM 837 N N . THR A 1 105 ? 10.042 12.779 -8.527 1.00 75.31 105 THR A N 1
ATOM 838 C CA . THR A 1 105 ? 8.788 13.535 -8.706 1.00 75.31 105 THR A CA 1
ATOM 839 C C . THR A 1 105 ? 8.631 14.662 -7.670 1.00 75.31 105 THR A C 1
ATOM 841 O O . THR A 1 105 ? 7.767 15.521 -7.822 1.00 75.31 105 THR A O 1
ATOM 844 N N . LEU A 1 106 ? 9.442 14.663 -6.607 1.00 65.25 106 LEU A N 1
ATOM 845 C CA . LEU A 1 106 ? 9.382 15.639 -5.509 1.00 65.25 106 LEU A CA 1
ATOM 846 C C . LEU A 1 106 ? 10.386 16.796 -5.643 1.00 65.25 106 LEU A C 1
ATOM 848 O O . LEU A 1 106 ? 10.338 17.723 -4.835 1.00 65.25 106 LEU A O 1
ATOM 852 N N . THR A 1 107 ? 11.282 16.735 -6.628 1.00 51.53 107 THR A N 1
ATOM 853 C CA . THR A 1 107 ? 12.286 17.762 -6.961 1.00 51.53 107 THR A CA 1
ATOM 854 C C . THR A 1 107 ? 11.976 18.395 -8.301 1.00 51.53 107 THR A C 1
ATOM 856 O O . THR A 1 107 ? 12.044 19.638 -8.388 1.00 51.53 107 THR A O 1
#

InterPro domains:
  IPR025857 MacB-like periplasmic core domain [PF12704] (6-77)

Foldseek 3Di:
DPPPPQAQPWDDDPHDIDGHHDADPQPADDPNDGPNPDDDDPPVCCCVPPPVHDDDPDDDDDDPDPVCLVVVLVVVQVVQCVVVVNPDPVPDPDDRDDPVNVVVVSD

pLDDT: mean 88.57, std 10.82, range [38.12, 98.0]

Secondary structure (DSSP, 8-state):
------TT-EEEETTEEEE----PPP--EETTEEGGG-----HHHIIIIII---S-S------S-GGGHHHHHHHHHHHHHHHTT--SGGG--S----HHHHHHTT-

Sequence (107 aa):
MVINDPIGKSITLRKSKFKVIGVAKTKGATMGMDFDDYIYVPVRTLQKRIMGIDYLMYMVHQFRSASVVADTAEEIKYVLRTNHDITDHSKDDFRVSTMEDMMKTLT

Organism: NCBI:txid1974566

Radius of gyration: 18.57 Å; chains: 1; bounding box: 41×29×57 Å